Protein AF-A0A7S1BC62-F1 (afdb_monomer)

Organism: NCBI:txid216773

pLDDT: mean 80.36, std 21.67, range [29.23, 98.31]

Mean predicted aligned error: 9.16 Å

InterPro domains:
  IPR007346 Endonuclease I [PF04231] (2-90)
  IPR007346 Endonuclease I [PTHR33607] (1-99)
  IPR044925 His-Me finger superfamily [SSF54060] (1-90)

Foldseek 3Di:
DDDLQCLLVVLLVLLLLQVVQCPPPDDPGDNADADLDQPDDDPNGRDDYHNLSSLVSNVSHDQDPVSVVVQVCCCVPPDVDGRVCNVPVVVSCVQQNHRPDPPDPPDPDPVDPDPDPDPDDDNCPPPDPD

Radius of gyration: 15.86 Å; Cα contacts (8 Å, |Δi|>4): 137; chains: 1; bounding box: 32×39×45 Å

Secondary structure (DSSP, 8-state):
---GGGHHHHHHHHHHHHHH-BSTT-TT--B-EE-SS----STT--EEE-HHHHHHHHHHS---HHHHHHHHHHIIIIIS---HHHH-TTHHHHHH-PPPP-S-TT------------SS------S---

Solvent-accessible surface area (backbone atoms only — not comparable to full-atom values): 8120 Å² total; per-residue (Å²): 133,80,61,74,93,48,34,15,62,52,21,41,52,53,56,42,44,30,71,72,28,64,34,80,90,42,102,86,41,59,51,31,39,63,37,75,58,74,86,70,72,69,92,87,48,38,65,77,44,47,38,54,60,31,39,43,26,34,72,75,25,68,88,51,71,69,57,50,53,48,43,52,52,44,18,79,72,73,69,73,56,68,59,58,46,68,78,41,53,72,51,47,43,75,73,73,44,74,48,73,75,75,91,43,96,88,50,95,67,56,86,66,80,68,89,65,98,60,90,85,74,71,79,73,71,62,84,71,85,119

Sequence (130 aa):
MPPANMRGDLARALLYMDVRYDGDEGENVPDLVLTDCPSDSGEGATNMGFLSDLLRWHASDPVDNQERIRNEKICSRYQGNRNMFVDFPEMVEKIFGEPAVAIDKTAHVYPGCFSEHHEGVGGLRINSKY

Structure (mmCIF, N/CA/C/O backbone):
data_AF-A0A7S1BC62-F1
#
_entry.id   AF-A0A7S1BC62-F1
#
loop_
_atom_site.group_PDB
_atom_site.id
_atom_site.type_symbol
_atom_site.label_atom_id
_atom_site.label_alt_id
_atom_site.label_comp_id
_atom_site.label_asym_id
_atom_site.label_entity_id
_atom_site.label_seq_id
_atom_site.pdbx_PDB_ins_code
_atom_site.Cartn_x
_atom_site.Cartn_y
_atom_site.Cartn_z
_atom_site.occupancy
_atom_site.B_iso_or_equiv
_atom_site.auth_seq_id
_atom_site.auth_comp_id
_atom_site.auth_asym_id
_atom_site.auth_atom_id
_atom_site.pdbx_PDB_model_num
ATOM 1 N N . MET A 1 1 ? 3.706 -16.641 2.281 1.00 76.00 1 MET A N 1
ATOM 2 C CA . MET A 1 1 ? 2.479 -15.816 2.237 1.00 76.00 1 MET A CA 1
ATOM 3 C C . MET A 1 1 ? 2.295 -15.176 3.610 1.00 76.00 1 MET A C 1
ATOM 5 O O . MET A 1 1 ? 2.461 -15.905 4.585 1.00 76.00 1 MET A O 1
ATOM 9 N N . PRO A 1 2 ? 2.048 -13.859 3.714 1.00 86.50 2 PRO A N 1
ATOM 10 C CA . PRO A 1 2 ? 1.852 -13.185 5.002 1.00 86.50 2 PRO A CA 1
AT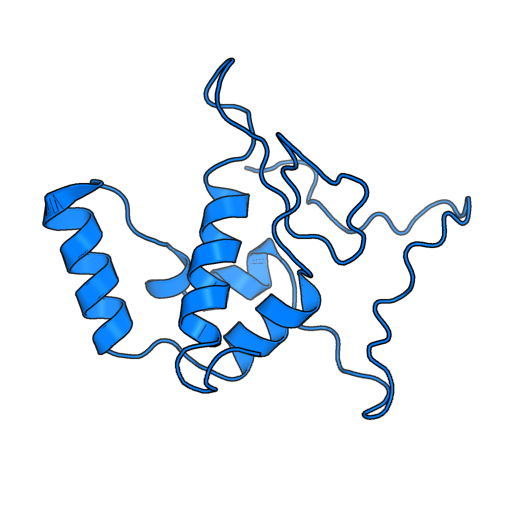OM 11 C C . PRO A 1 2 ? 0.554 -13.635 5.712 1.00 86.50 2 PRO A C 1
ATOM 13 O O . PRO A 1 2 ? -0.321 -14.218 5.061 1.00 86.50 2 PRO A O 1
ATOM 16 N N . PRO A 1 3 ? 0.415 -13.379 7.030 1.00 92.38 3 PRO A N 1
ATOM 17 C CA . PRO A 1 3 ? -0.810 -13.650 7.785 1.00 92.38 3 PRO A CA 1
ATOM 18 C C . PRO A 1 3 ? -2.042 -12.973 7.179 1.00 92.38 3 PRO A C 1
ATOM 20 O O . PRO A 1 3 ? -1.953 -11.874 6.635 1.00 92.38 3 PRO A O 1
ATOM 23 N N . ALA A 1 4 ? -3.206 -13.620 7.288 1.00 91.12 4 ALA A N 1
ATOM 24 C CA . ALA A 1 4 ? -4.413 -13.191 6.586 1.00 91.12 4 ALA A CA 1
ATOM 25 C C . ALA A 1 4 ? -4.897 -11.784 6.951 1.00 91.12 4 ALA A C 1
ATOM 27 O O . ALA A 1 4 ? -5.326 -11.069 6.059 1.00 91.12 4 ALA A O 1
ATOM 28 N N . ASN A 1 5 ? -4.774 -11.415 8.224 1.00 91.44 5 ASN A N 1
ATOM 29 C CA . ASN A 1 5 ? -5.183 -10.136 8.809 1.00 91.44 5 ASN A CA 1
ATOM 30 C C . ASN A 1 5 ? -4.170 -8.997 8.598 1.00 91.44 5 ASN A C 1
ATOM 32 O O . ASN A 1 5 ? -4.254 -7.971 9.260 1.00 91.44 5 ASN A O 1
ATOM 36 N N . MET A 1 6 ? -3.118 -9.236 7.814 1.00 94.31 6 MET A N 1
ATOM 37 C CA . MET A 1 6 ? -2.143 -8.211 7.433 1.00 94.31 6 MET A CA 1
ATOM 38 C C . MET A 1 6 ? -2.095 -8.022 5.919 1.00 94.31 6 MET A C 1
ATOM 40 O O . MET A 1 6 ? -1.308 -7.224 5.413 1.00 94.31 6 MET A O 1
ATOM 44 N N . ARG A 1 7 ? -2.874 -8.808 5.172 1.00 95.25 7 ARG A N 1
ATOM 45 C CA . ARG A 1 7 ? -2.795 -8.831 3.714 1.00 95.25 7 ARG A CA 1
ATOM 46 C C . ARG A 1 7 ? -3.350 -7.543 3.120 1.00 95.25 7 ARG A C 1
ATOM 48 O O . ARG A 1 7 ? -2.734 -7.016 2.198 1.00 95.25 7 ARG A O 1
ATOM 55 N N . GLY A 1 8 ? -4.439 -7.017 3.672 1.00 97.06 8 GLY A N 1
ATOM 56 C CA . GLY A 1 8 ? -5.046 -5.761 3.239 1.00 97.06 8 GLY A CA 1
ATOM 57 C C . GLY A 1 8 ? -4.144 -4.566 3.511 1.00 97.06 8 GLY A C 1
ATOM 58 O O . GLY A 1 8 ? -3.943 -3.732 2.630 1.00 97.06 8 GLY A O 1
ATOM 59 N N . ASP A 1 9 ? -3.525 -4.538 4.689 1.00 97.75 9 ASP A N 1
ATOM 60 C CA . ASP A 1 9 ? -2.578 -3.495 5.082 1.00 97.75 9 ASP A CA 1
ATOM 61 C C . ASP A 1 9 ? -1.356 -3.448 4.161 1.00 97.75 9 ASP A C 1
ATOM 63 O O . ASP A 1 9 ? -0.949 -2.381 3.697 1.00 97.75 9 ASP A O 1
ATOM 67 N N . LEU A 1 10 ? -0.773 -4.617 3.866 1.00 96.94 10 LEU A N 1
ATOM 68 C CA . LEU A 1 10 ? 0.342 -4.731 2.926 1.00 96.94 10 LEU A CA 1
ATOM 69 C C . LEU A 1 10 ? -0.080 -4.327 1.511 1.00 96.94 10 LEU A C 1
ATOM 71 O O . LEU A 1 10 ? 0.671 -3.626 0.832 1.00 96.94 10 LEU A O 1
ATOM 75 N N . ALA A 1 11 ? -1.282 -4.722 1.085 1.00 97.44 11 ALA A N 1
ATOM 76 C CA . ALA A 1 11 ? -1.821 -4.346 -0.214 1.00 97.44 11 ALA A CA 1
ATOM 77 C C . ALA A 1 11 ? -1.949 -2.829 -0.355 1.00 97.44 11 ALA A C 1
ATOM 79 O O . ALA A 1 11 ? -1.385 -2.254 -1.281 1.00 97.44 11 ALA A O 1
ATOM 80 N N . ARG A 1 12 ? -2.619 -2.156 0.586 1.00 98.00 12 ARG A N 1
ATOM 81 C CA . ARG A 1 12 ? -2.798 -0.697 0.545 1.00 98.00 12 ARG A CA 1
ATOM 82 C C . ARG A 1 12 ? -1.480 0.057 0.665 1.00 98.00 12 ARG A C 1
ATOM 84 O O . ARG A 1 12 ? -1.345 1.120 0.064 1.00 98.00 12 ARG A O 1
ATOM 91 N N . ALA A 1 13 ? -0.503 -0.473 1.402 1.00 97.12 13 ALA A N 1
ATOM 92 C CA . ALA A 1 13 ? 0.836 0.104 1.450 1.00 97.12 13 ALA A CA 1
ATOM 93 C C . ALA A 1 13 ? 1.526 0.054 0.077 1.00 97.12 13 ALA A C 1
ATOM 95 O O . ALA A 1 13 ? 2.001 1.084 -0.387 1.00 97.12 13 ALA A O 1
ATOM 96 N N . LEU A 1 14 ? 1.536 -1.101 -0.594 1.00 97.25 14 LEU A N 1
ATOM 97 C CA . LEU A 1 14 ? 2.182 -1.255 -1.903 1.00 97.25 14 LEU A CA 1
ATOM 98 C C . LEU A 1 14 ? 1.444 -0.511 -3.023 1.00 97.25 14 LEU A C 1
ATOM 100 O O . LEU A 1 14 ? 2.092 0.134 -3.841 1.00 97.25 14 LEU A O 1
ATOM 104 N N . LEU A 1 15 ? 0.108 -0.526 -3.021 1.00 97.44 15 LEU A N 1
ATOM 105 C CA . LEU A 1 15 ? -0.712 0.266 -3.950 1.00 97.44 15 LEU A CA 1
ATOM 106 C C . LEU A 1 15 ? -0.404 1.762 -3.815 1.00 97.44 15 LEU A C 1
ATOM 108 O O . LEU A 1 15 ? -0.301 2.476 -4.808 1.00 97.44 15 LEU A O 1
ATOM 112 N N 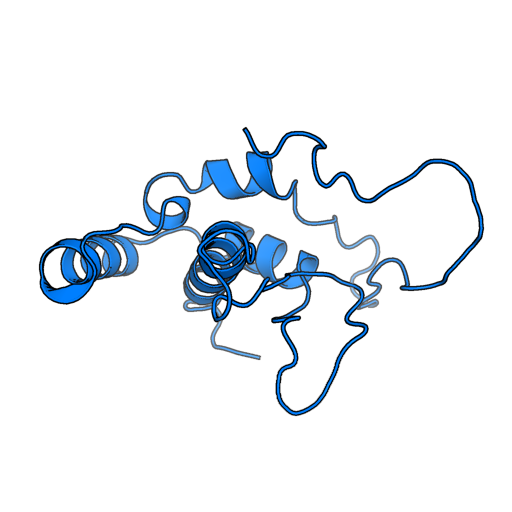. TYR A 1 16 ? -0.216 2.243 -2.582 1.00 96.94 16 TYR A N 1
ATOM 113 C CA . TYR A 1 16 ? 0.185 3.626 -2.338 1.00 96.94 16 TYR A CA 1
ATOM 114 C C . TYR A 1 16 ? 1.588 3.931 -2.853 1.00 96.94 16 TYR A C 1
ATOM 116 O O . TYR A 1 16 ? 1.798 5.021 -3.374 1.00 96.94 16 TYR A O 1
ATOM 124 N N . MET A 1 17 ? 2.532 2.993 -2.738 1.00 96.00 17 MET A N 1
ATOM 125 C CA . MET A 1 17 ? 3.884 3.185 -3.267 1.00 96.00 17 MET A CA 1
ATOM 126 C C . MET A 1 17 ? 3.888 3.339 -4.792 1.00 96.00 17 MET A C 1
ATOM 128 O O . MET A 1 17 ? 4.590 4.217 -5.272 1.00 96.00 17 MET A O 1
ATOM 132 N N . ASP A 1 18 ? 3.073 2.571 -5.525 1.00 95.94 18 ASP A N 1
ATOM 133 C CA . ASP A 1 18 ? 2.927 2.709 -6.989 1.00 95.94 18 ASP A CA 1
ATOM 134 C C . ASP A 1 18 ? 2.412 4.107 -7.375 1.00 95.94 18 ASP A C 1
ATOM 136 O O . ASP A 1 18 ? 2.973 4.785 -8.229 1.00 95.94 18 ASP A O 1
ATOM 140 N N . VAL A 1 19 ? 1.387 4.608 -6.672 1.00 93.81 19 VAL A N 1
ATOM 141 C CA . VAL A 1 19 ? 0.858 5.956 -6.942 1.00 93.81 19 VAL A CA 1
ATOM 142 C C . VAL A 1 19 ? 1.823 7.058 -6.513 1.00 93.81 19 VAL A C 1
ATOM 144 O O . VAL A 1 19 ? 1.902 8.091 -7.168 1.00 93.81 19 VAL A O 1
ATOM 147 N N . ARG A 1 20 ? 2.508 6.887 -5.380 1.00 92.88 20 ARG A N 1
ATOM 148 C CA . ARG A 1 20 ? 3.353 7.930 -4.789 1.00 92.88 20 ARG A CA 1
ATOM 149 C C . ARG A 1 20 ? 4.683 8.086 -5.523 1.00 92.88 20 ARG A C 1
ATOM 151 O O . ARG A 1 20 ? 5.220 9.190 -5.500 1.00 92.88 20 ARG A O 1
ATOM 158 N N . TYR A 1 21 ? 5.224 7.005 -6.074 1.00 92.38 21 TYR A N 1
ATOM 159 C CA . TYR A 1 21 ? 6.543 6.954 -6.700 1.00 92.38 21 TYR A CA 1
ATOM 160 C C . TYR A 1 21 ? 6.390 6.581 -8.174 1.00 92.38 21 TYR A C 1
ATOM 162 O O . TYR A 1 21 ? 6.626 5.442 -8.557 1.00 92.38 21 TYR A O 1
ATOM 170 N N . ASP A 1 22 ? 5.983 7.555 -8.983 1.00 89.62 22 ASP A N 1
ATOM 171 C CA . ASP A 1 22 ? 5.786 7.428 -10.433 1.00 89.62 22 ASP A CA 1
ATOM 172 C C . ASP A 1 22 ? 7.018 7.838 -11.260 1.00 89.62 22 ASP A C 1
ATOM 174 O O . ASP A 1 22 ? 6.987 7.797 -12.486 1.00 89.62 22 ASP A O 1
ATOM 178 N N . GLY A 1 23 ? 8.108 8.224 -10.590 1.00 88.69 23 GLY A N 1
ATOM 179 C CA . GLY A 1 23 ? 9.349 8.674 -11.218 1.00 88.69 23 GLY A CA 1
ATOM 180 C C . GLY A 1 23 ? 9.372 10.145 -11.650 1.00 88.69 23 GLY A C 1
ATOM 181 O O . GLY A 1 23 ? 10.422 10.619 -12.085 1.00 88.69 23 GLY A O 1
ATOM 182 N N . ASP A 1 24 ? 8.281 10.900 -11.477 1.00 86.62 24 ASP A N 1
ATOM 183 C CA . ASP A 1 24 ? 8.177 12.276 -11.992 1.00 86.62 24 ASP A CA 1
ATOM 184 C C . ASP A 1 24 ? 8.701 13.345 -11.008 1.00 86.62 24 ASP A C 1
ATOM 186 O O . ASP A 1 24 ? 8.919 14.502 -11.375 1.00 86.62 24 ASP A O 1
ATOM 190 N N . GLU A 1 25 ? 8.982 12.974 -9.754 1.00 81.62 25 GLU A N 1
ATOM 191 C CA . GLU A 1 25 ? 9.465 13.893 -8.708 1.00 81.62 25 GLU A CA 1
ATOM 192 C C . GLU A 1 25 ? 10.997 14.122 -8.696 1.00 81.62 25 GLU A C 1
ATOM 194 O O . GLU A 1 25 ? 11.547 14.655 -7.727 1.00 81.62 25 GLU A O 1
ATOM 199 N N . GLY A 1 26 ? 11.702 13.773 -9.779 1.00 79.56 26 GLY A N 1
ATOM 200 C CA . GLY A 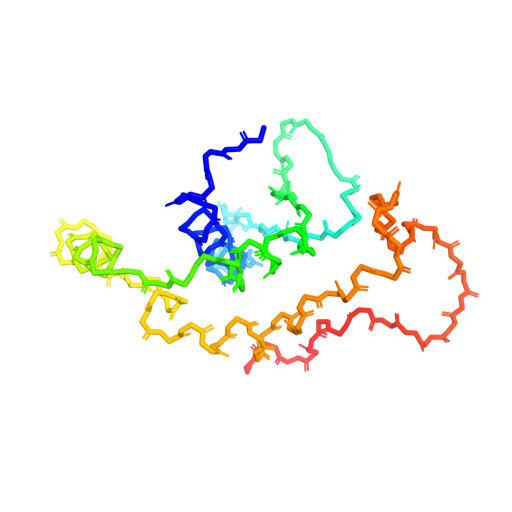1 26 ? 13.107 14.131 -10.020 1.00 79.56 26 GLY A CA 1
ATOM 201 C C . GLY A 1 26 ? 14.045 12.945 -10.270 1.00 79.56 26 GLY A C 1
ATOM 202 O O . GLY A 1 26 ? 13.660 11.788 -10.169 1.00 79.56 26 GLY A O 1
ATOM 203 N N . GLU A 1 27 ? 15.320 13.238 -10.556 1.00 75.88 27 GLU A N 1
ATOM 204 C CA . GLU A 1 27 ? 16.308 12.274 -11.095 1.00 75.88 27 GLU A CA 1
ATOM 205 C C . GLU A 1 27 ? 16.627 11.053 -10.204 1.00 75.88 27 GLU A C 1
ATOM 207 O O . GLU A 1 27 ? 17.301 10.134 -10.655 1.00 75.88 27 GLU A O 1
ATOM 212 N N . ASN A 1 28 ? 16.161 11.019 -8.951 1.00 83.31 28 ASN A N 1
ATOM 213 C CA . ASN A 1 28 ? 16.417 9.923 -8.005 1.00 83.31 28 ASN A CA 1
ATOM 214 C C . ASN A 1 28 ? 15.134 9.324 -7.411 1.00 83.31 28 ASN A C 1
ATOM 216 O O . ASN A 1 28 ? 15.179 8.680 -6.360 1.00 83.31 28 ASN A O 1
ATOM 220 N N . VAL A 1 29 ? 13.989 9.563 -8.048 1.00 86.69 29 VAL A N 1
ATOM 221 C CA . VAL A 1 29 ? 12.717 8.964 -7.650 1.00 86.69 29 VAL A CA 1
ATOM 222 C C . VAL A 1 29 ? 12.454 7.777 -8.578 1.00 86.69 29 VAL A C 1
ATOM 224 O O . VAL A 1 29 ? 12.382 7.972 -9.787 1.00 86.69 29 VAL A O 1
ATOM 227 N N . PRO A 1 30 ? 12.368 6.538 -8.064 1.00 90.25 30 PRO A N 1
ATOM 228 C CA . PRO A 1 30 ? 12.045 5.390 -8.906 1.00 90.25 30 PRO A CA 1
ATOM 229 C C . PRO A 1 30 ? 10.576 5.438 -9.365 1.00 90.25 30 PRO A C 1
ATOM 231 O O . PRO A 1 30 ? 9.723 5.872 -8.593 1.00 90.25 30 PRO A O 1
ATOM 234 N N . ASP A 1 31 ? 10.286 4.946 -10.576 1.00 92.56 31 ASP A N 1
ATOM 235 C CA . ASP A 1 31 ? 8.923 4.583 -11.015 1.00 92.56 31 ASP A CA 1
ATOM 236 C C . ASP A 1 31 ? 8.625 3.170 -10.517 1.00 92.56 31 ASP A C 1
ATOM 238 O O . ASP A 1 31 ? 9.020 2.185 -11.146 1.00 92.56 31 ASP A O 1
ATOM 242 N N . LEU A 1 32 ? 8.020 3.074 -9.336 1.00 94.44 32 LEU A N 1
ATOM 243 C CA . LEU A 1 32 ? 7.653 1.809 -8.717 1.00 94.44 32 LEU A CA 1
ATOM 244 C C . LEU A 1 32 ? 6.348 1.290 -9.316 1.00 94.44 32 LEU A C 1
ATOM 246 O O . LEU A 1 32 ? 5.339 1.987 -9.321 1.00 94.44 32 LEU A O 1
ATOM 250 N N . VAL A 1 33 ? 6.340 0.031 -9.759 1.00 93.38 33 VAL A N 1
ATOM 251 C CA . VAL A 1 33 ? 5.214 -0.509 -10.534 1.00 93.38 33 VAL A CA 1
ATOM 252 C C . VAL A 1 33 ? 4.685 -1.811 -9.947 1.00 93.38 33 VAL A C 1
ATOM 254 O O . VAL A 1 33 ? 5.426 -2.754 -9.660 1.00 93.38 33 VAL A O 1
ATOM 257 N N . LEU A 1 34 ? 3.367 -1.900 -9.809 1.00 93.19 34 LEU A N 1
ATOM 258 C CA . LEU A 1 34 ? 2.644 -3.143 -9.592 1.00 93.19 34 LEU A CA 1
ATOM 259 C C . LEU A 1 34 ? 2.135 -3.677 -10.925 1.00 93.19 34 LEU A C 1
ATOM 261 O O . LEU A 1 34 ? 1.409 -3.013 -11.662 1.00 93.19 34 LEU A O 1
ATOM 265 N N . THR A 1 35 ? 2.515 -4.908 -11.241 1.00 89.50 35 THR A N 1
ATOM 266 C CA . THR A 1 35 ? 2.139 -5.555 -12.495 1.00 89.50 35 THR A CA 1
ATOM 267 C C . THR A 1 35 ? 2.096 -7.055 -12.303 1.00 89.50 35 THR A C 1
ATOM 269 O O . THR A 1 35 ? 2.906 -7.627 -11.575 1.00 89.50 35 THR A O 1
ATOM 272 N N . ASP A 1 36 ? 1.170 -7.713 -12.992 1.00 87.12 36 ASP A N 1
ATOM 273 C CA . ASP A 1 36 ? 1.155 -9.172 -13.042 1.00 87.12 36 ASP A CA 1
ATOM 274 C C . ASP A 1 36 ? 2.257 -9.746 -13.952 1.00 87.12 36 ASP A C 1
ATOM 276 O O . ASP A 1 36 ? 2.455 -10.959 -14.011 1.00 87.12 36 ASP A O 1
ATOM 280 N N . CYS A 1 37 ? 3.002 -8.860 -14.622 1.00 86.00 37 CYS A N 1
ATOM 281 C CA . CYS A 1 37 ? 4.072 -9.175 -15.555 1.00 86.00 37 CYS A CA 1
ATOM 282 C C . CYS A 1 37 ? 5.374 -8.458 -15.225 1.00 86.00 37 CYS A C 1
ATOM 284 O O . CYS A 1 37 ? 5.760 -7.526 -15.933 1.00 86.00 37 CYS A O 1
ATOM 286 N N . PRO A 1 38 ? 6.056 -8.872 -14.144 1.00 85.00 38 PRO A N 1
ATOM 287 C CA . PRO A 1 38 ? 7.356 -8.324 -13.810 1.00 85.00 38 PRO A CA 1
ATOM 288 C C . PRO A 1 38 ? 8.376 -8.641 -14.906 1.00 85.00 38 PRO A C 1
ATOM 290 O O . PRO A 1 38 ? 8.532 -9.796 -15.306 1.00 85.00 38 PRO A O 1
ATOM 293 N N . SER A 1 39 ? 9.049 -7.605 -15.403 1.00 83.06 39 SER A N 1
ATOM 294 C CA . SER A 1 39 ? 10.038 -7.702 -16.486 1.00 83.06 39 SER A CA 1
ATOM 295 C C . SER A 1 39 ? 11.459 -7.360 -16.041 1.00 83.06 39 SER A C 1
ATOM 297 O O . SER A 1 39 ? 12.407 -7.589 -16.789 1.00 83.06 39 SER A O 1
ATOM 299 N N . ASP A 1 40 ? 11.619 -6.815 -14.842 1.00 83.44 40 ASP A N 1
ATOM 300 C CA . ASP A 1 40 ? 12.884 -6.435 -14.235 1.00 83.44 40 ASP A CA 1
ATOM 301 C C . ASP A 1 40 ? 13.186 -7.296 -12.994 1.00 83.44 40 ASP A C 1
ATOM 303 O O . ASP A 1 40 ? 12.316 -7.900 -12.363 1.00 83.44 40 ASP A O 1
ATOM 307 N N . SER A 1 41 ? 14.473 -7.442 -12.686 1.00 80.00 41 SER A N 1
ATOM 308 C CA . SER A 1 41 ? 14.942 -8.170 -11.506 1.00 80.00 41 SER A CA 1
ATOM 309 C C . SER A 1 41 ? 16.361 -7.734 -11.148 1.00 80.00 41 SER A C 1
ATOM 311 O O . SER A 1 41 ? 17.119 -7.300 -12.013 1.00 80.00 41 SER A O 1
ATOM 313 N N . GLY A 1 42 ? 16.732 -7.879 -9.875 1.00 81.12 42 GLY A N 1
ATOM 314 C CA . GLY A 1 42 ? 18.057 -7.503 -9.380 1.00 81.12 42 GLY A CA 1
ATOM 315 C C . GLY A 1 42 ? 18.104 -6.107 -8.758 1.00 81.12 42 GLY A C 1
ATOM 316 O O . GLY A 1 42 ? 17.087 -5.557 -8.339 1.00 81.12 42 GLY A O 1
ATOM 317 N N . GLU A 1 43 ? 19.313 -5.569 -8.620 1.00 83.62 43 GLU A N 1
ATOM 318 C CA . GLU A 1 43 ? 19.542 -4.261 -8.002 1.00 83.62 43 GLU A CA 1
ATOM 319 C C . GLU A 1 43 ? 18.910 -3.146 -8.847 1.00 83.62 43 GLU A C 1
ATOM 321 O O . GLU A 1 43 ? 19.152 -3.060 -10.048 1.00 83.62 43 GLU A O 1
ATOM 326 N N . GLY A 1 44 ? 18.081 -2.310 -8.217 1.00 82.75 44 GLY A N 1
ATOM 327 C CA . GLY A 1 44 ? 17.352 -1.237 -8.898 1.00 82.75 44 GLY A CA 1
ATOM 328 C C . GLY A 1 44 ? 16.036 -1.657 -9.561 1.00 82.75 44 GLY A C 1
ATOM 329 O O . GLY A 1 44 ? 15.431 -0.821 -10.222 1.00 82.75 44 GLY A O 1
ATOM 330 N N . ALA A 1 45 ? 15.578 -2.903 -9.381 1.00 88.69 45 ALA A N 1
ATOM 331 C CA . ALA A 1 45 ? 14.252 -3.313 -9.841 1.00 88.69 45 ALA A CA 1
ATOM 332 C C . ALA A 1 45 ? 13.154 -2.463 -9.179 1.00 88.69 45 ALA A C 1
ATOM 334 O O . ALA A 1 45 ? 13.187 -2.219 -7.967 1.00 88.69 45 ALA A O 1
ATOM 335 N N . THR A 1 46 ? 12.185 -2.029 -9.974 1.00 92.12 46 THR A N 1
ATOM 336 C CA . THR A 1 46 ? 11.075 -1.182 -9.553 1.00 92.12 46 THR A CA 1
ATOM 337 C C . THR A 1 46 ? 9.743 -1.920 -9.516 1.00 92.12 46 THR A C 1
ATOM 339 O O . THR A 1 46 ? 8.797 -1.429 -8.892 1.00 92.12 46 THR A O 1
ATOM 342 N N . ASN A 1 47 ? 9.654 -3.127 -10.083 1.00 93.25 47 ASN A N 1
ATOM 343 C CA . ASN A 1 47 ? 8.439 -3.923 -9.975 1.00 93.25 47 ASN A CA 1
ATOM 344 C C . ASN A 1 47 ? 8.311 -4.535 -8.571 1.00 93.25 47 ASN A C 1
ATOM 346 O O . ASN A 1 47 ? 9.145 -5.323 -8.124 1.00 93.25 47 ASN A O 1
ATOM 350 N N . MET A 1 48 ? 7.237 -4.184 -7.861 1.00 92.19 48 MET A N 1
ATOM 351 C CA . MET A 1 48 ? 7.094 -4.487 -6.428 1.00 92.19 48 MET A CA 1
ATOM 352 C C . MET A 1 48 ? 6.219 -5.706 -6.118 1.00 92.19 48 MET A C 1
ATOM 354 O O . MET A 1 48 ? 6.194 -6.174 -4.977 1.00 92.19 48 MET A O 1
ATOM 358 N N . GLY A 1 49 ? 5.481 -6.225 -7.100 1.00 88.62 49 GLY A N 1
ATOM 359 C CA . GLY A 1 49 ? 4.633 -7.400 -6.916 1.00 88.62 49 GLY A CA 1
ATOM 360 C C . GLY A 1 49 ? 3.479 -7.503 -7.907 1.00 88.62 49 GLY A C 1
ATOM 361 O O . GLY A 1 49 ? 3.238 -6.603 -8.712 1.00 88.62 49 GLY A O 1
ATOM 362 N N . PHE A 1 50 ? 2.762 -8.623 -7.804 1.00 90.75 50 PHE A N 1
ATOM 363 C CA . PHE A 1 50 ? 1.602 -8.941 -8.630 1.00 90.75 50 PHE A CA 1
ATOM 364 C C . PHE A 1 50 ? 0.399 -8.086 -8.224 1.00 90.75 50 PHE A C 1
ATOM 366 O O . PHE A 1 50 ? -0.115 -8.210 -7.108 1.00 90.75 50 PHE A O 1
ATOM 373 N N . LEU A 1 51 ? -0.053 -7.223 -9.134 1.00 91.62 51 LEU A N 1
ATOM 374 C CA . LEU A 1 51 ? -1.177 -6.319 -8.895 1.00 91.62 51 LEU A CA 1
ATOM 375 C C . LEU A 1 51 ? -2.448 -7.094 -8.519 1.00 91.62 51 LEU A C 1
ATOM 377 O O . LEU A 1 51 ? -3.121 -6.743 -7.550 1.00 91.62 51 LEU A O 1
ATOM 381 N N . SER A 1 52 ? -2.753 -8.182 -9.227 1.00 89.88 52 SER A N 1
ATOM 382 C CA . SER A 1 52 ? -3.977 -8.959 -8.998 1.00 89.88 52 SER A CA 1
ATOM 383 C C . SER A 1 52 ? -4.043 -9.606 -7.610 1.00 89.88 52 SER A C 1
ATOM 385 O O . SER A 1 52 ? -5.120 -9.665 -7.005 1.00 89.88 52 SER A O 1
ATOM 387 N N . ASP A 1 53 ? -2.907 -10.041 -7.060 1.00 91.19 53 ASP A N 1
ATOM 388 C CA . ASP A 1 53 ? -2.836 -10.568 -5.697 1.00 91.19 53 ASP A CA 1
ATOM 389 C C . ASP A 1 53 ? -3.103 -9.467 -4.666 1.00 91.19 53 ASP A C 1
ATOM 391 O O . ASP A 1 53 ? -3.864 -9.684 -3.719 1.00 91.19 53 ASP A O 1
ATOM 395 N N . LEU A 1 54 ? -2.543 -8.270 -4.867 1.00 94.88 54 LEU A N 1
ATOM 396 C CA . LEU A 1 54 ? -2.750 -7.136 -3.966 1.00 94.88 54 LEU A CA 1
ATOM 397 C C . LEU A 1 54 ? -4.195 -6.631 -4.008 1.00 94.88 54 LEU A C 1
ATOM 399 O O . LEU A 1 54 ? -4.769 -6.370 -2.950 1.00 94.88 54 LEU A O 1
ATOM 403 N N . LEU A 1 55 ? -4.829 -6.583 -5.183 1.00 94.06 55 LEU A N 1
ATOM 404 C CA . LEU A 1 55 ? -6.257 -6.262 -5.301 1.00 94.06 55 LEU A CA 1
ATOM 405 C C . LEU A 1 55 ? -7.124 -7.284 -4.555 1.00 94.06 55 LEU A C 1
ATOM 407 O O . LEU A 1 55 ? -8.043 -6.917 -3.820 1.00 94.06 55 LEU A O 1
ATOM 411 N N . ARG A 1 56 ? -6.803 -8.579 -4.668 1.00 93.06 56 ARG A N 1
ATOM 412 C CA . ARG A 1 56 ? -7.525 -9.634 -3.944 1.00 93.06 56 ARG A CA 1
ATOM 413 C C . ARG A 1 56 ? -7.336 -9.513 -2.435 1.00 93.06 56 ARG A C 1
ATOM 415 O O . ARG A 1 56 ? -8.284 -9.715 -1.678 1.00 93.06 56 ARG A O 1
ATOM 422 N N . TRP A 1 57 ? -6.121 -9.211 -1.989 1.00 94.94 57 TRP A N 1
ATOM 423 C CA . TRP A 1 57 ? -5.798 -9.027 -0.576 1.00 94.94 57 TRP A CA 1
ATOM 424 C C . TRP A 1 57 ? -6.505 -7.809 0.009 1.00 94.94 57 TRP A C 1
ATOM 426 O O . TRP A 1 57 ? -7.092 -7.927 1.079 1.00 94.94 57 TRP A O 1
ATOM 436 N N . HIS A 1 58 ? -6.528 -6.691 -0.719 1.00 95.62 58 HIS A N 1
ATOM 437 C CA . HIS A 1 58 ? -7.290 -5.500 -0.358 1.00 95.62 58 HIS A CA 1
ATOM 438 C C . HIS A 1 58 ? -8.782 -5.812 -0.165 1.00 95.62 58 HIS A C 1
ATOM 440 O O . HIS A 1 58 ? -9.346 -5.472 0.872 1.00 95.62 58 HIS A O 1
ATOM 446 N N . ALA A 1 59 ? -9.402 -6.509 -1.124 1.00 93.88 59 ALA A N 1
ATOM 447 C CA . ALA A 1 59 ? -10.821 -6.863 -1.058 1.00 93.88 59 ALA A CA 1
ATOM 448 C C . ALA A 1 59 ? -11.144 -7.874 0.060 1.00 93.8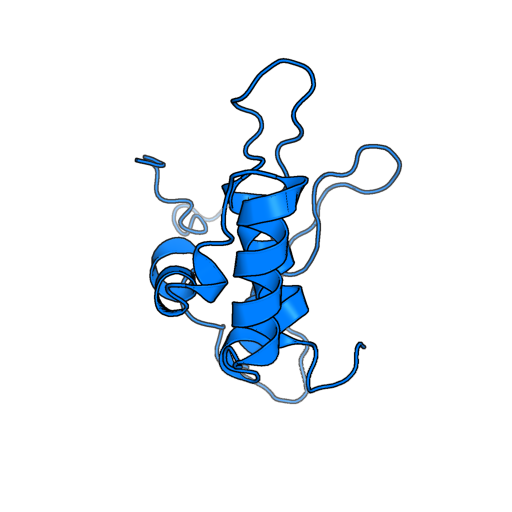8 59 ALA A C 1
ATOM 450 O O . ALA A 1 59 ? -12.232 -7.852 0.633 1.00 93.88 59 ALA A O 1
ATOM 451 N N . SER A 1 60 ? -10.205 -8.773 0.373 1.00 93.62 60 SER A N 1
ATOM 452 C CA . SER A 1 60 ? -10.405 -9.833 1.374 1.00 93.62 60 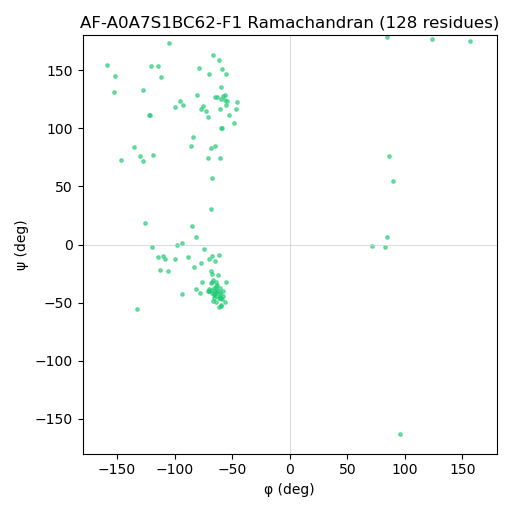SER A CA 1
ATOM 453 C C . SE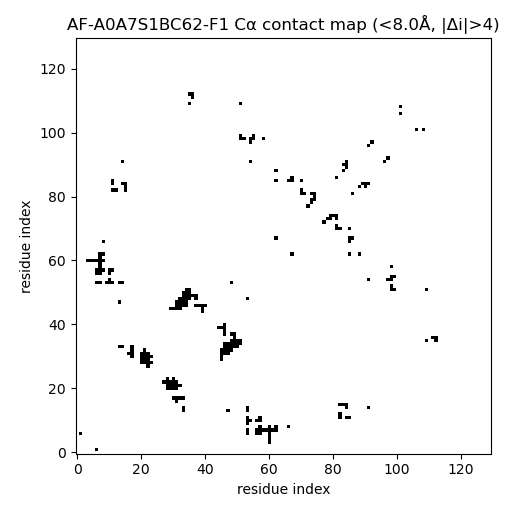R A 1 60 ? -10.160 -9.376 2.817 1.00 93.62 60 SER A C 1
ATOM 455 O O . SER A 1 60 ? -10.592 -10.062 3.742 1.00 93.62 60 SER A O 1
ATOM 457 N N . ASP A 1 61 ? -9.448 -8.264 3.015 1.00 95.94 61 ASP A N 1
ATOM 458 C CA . ASP A 1 61 ? -9.028 -7.746 4.323 1.00 95.94 61 ASP A CA 1
ATOM 459 C C . ASP A 1 61 ? -9.266 -6.218 4.388 1.00 95.94 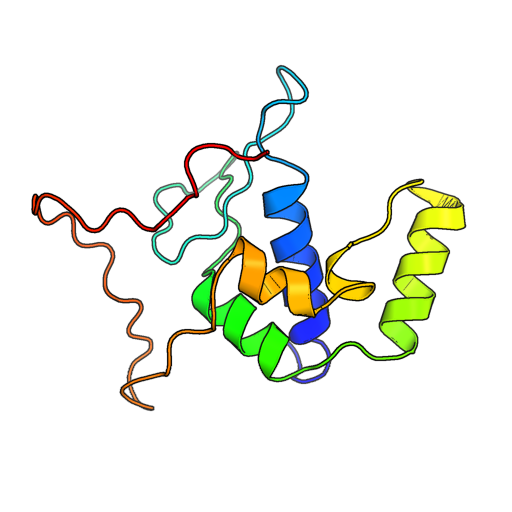61 ASP A C 1
ATOM 461 O O . ASP A 1 61 ? -8.374 -5.413 4.073 1.00 95.94 61 ASP A O 1
ATOM 465 N N . PRO A 1 62 ? -10.505 -5.792 4.715 1.00 96.62 62 PRO A N 1
ATOM 466 C CA . PRO A 1 62 ? -10.896 -4.383 4.749 1.00 96.62 62 PRO A CA 1
ATOM 467 C C . PRO A 1 62 ? -10.102 -3.558 5.767 1.00 96.62 62 PRO A C 1
ATOM 469 O O . PRO A 1 62 ? -9.582 -4.088 6.743 1.00 96.62 62 PRO A O 1
ATOM 472 N N . VAL A 1 63 ? -10.060 -2.236 5.569 1.00 97.62 63 VAL A N 1
ATOM 473 C CA . VAL A 1 63 ? -9.401 -1.312 6.508 1.00 97.62 63 VAL A CA 1
ATOM 474 C C . VAL A 1 63 ? -9.999 -1.431 7.904 1.00 97.62 63 VAL A C 1
ATOM 476 O O . VAL A 1 63 ? -11.206 -1.238 8.089 1.00 97.62 63 VAL A O 1
ATOM 479 N N . ASP A 1 64 ? -9.137 -1.634 8.897 1.00 96.56 64 ASP A N 1
ATOM 480 C CA . ASP A 1 64 ? -9.518 -1.653 10.302 1.00 96.56 64 ASP A CA 1
ATOM 481 C C . ASP A 1 64 ? -9.108 -0.372 11.056 1.00 96.56 64 ASP A C 1
ATOM 483 O O . ASP A 1 64 ? -8.434 0.533 10.551 1.00 96.56 64 ASP A O 1
ATOM 487 N N . ASN A 1 65 ? -9.546 -0.268 12.311 1.00 97.25 65 ASN A N 1
ATOM 488 C CA . ASN A 1 65 ? -9.245 0.897 13.143 1.00 97.25 65 ASN A CA 1
ATOM 489 C C . ASN A 1 65 ? -7.755 1.014 13.493 1.00 97.25 65 ASN A C 1
ATOM 491 O O . ASN A 1 65 ? -7.265 2.129 13.686 1.00 97.25 65 ASN A O 1
ATOM 495 N N . GLN A 1 66 ? -7.031 -0.102 13.604 1.00 96.56 66 GLN A N 1
ATOM 496 C CA . GLN A 1 66 ? -5.609 -0.079 13.942 1.00 96.56 66 GLN A CA 1
ATOM 497 C C . GLN A 1 66 ? -4.793 0.495 12.783 1.00 96.56 66 GLN A C 1
ATOM 499 O O . GLN A 1 66 ? -3.885 1.297 13.009 1.00 96.56 66 GLN A O 1
ATOM 504 N N . GLU A 1 67 ? -5.149 0.147 11.549 1.00 97.44 67 GLU A N 1
ATOM 505 C CA . GLU A 1 67 ? -4.563 0.704 10.338 1.00 97.44 67 GLU A CA 1
ATOM 506 C C . GLU A 1 67 ? -4.835 2.206 10.213 1.00 97.44 67 GLU A C 1
ATOM 508 O O . GLU A 1 67 ? -3.902 2.978 9.981 1.00 97.44 67 GLU A O 1
ATOM 513 N N . ARG A 1 68 ? -6.070 2.655 10.475 1.00 97.69 68 ARG A N 1
ATOM 514 C CA . ARG A 1 68 ? -6.412 4.091 10.486 1.00 97.69 68 ARG A CA 1
ATOM 515 C C . ARG A 1 68 ? -5.597 4.873 11.513 1.00 97.69 68 ARG A C 1
ATOM 517 O O . ARG A 1 68 ? -5.030 5.916 11.186 1.00 97.69 68 ARG A O 1
ATOM 524 N N . ILE A 1 69 ? -5.484 4.351 12.737 1.00 97.44 69 ILE A N 1
ATOM 525 C CA . ILE A 1 69 ? -4.665 4.957 13.800 1.00 97.44 69 ILE A CA 1
ATOM 526 C C . ILE A 1 69 ? -3.193 5.027 13.378 1.00 97.44 69 ILE A C 1
ATOM 528 O O . ILE A 1 69 ? -2.517 6.025 13.636 1.00 97.44 69 ILE A O 1
ATOM 532 N N . ARG A 1 70 ? -2.680 3.981 12.722 1.00 95.81 70 ARG A N 1
ATOM 533 C CA . ARG A 1 70 ? -1.302 3.954 12.225 1.00 95.81 70 ARG A CA 1
ATOM 534 C C . ARG A 1 70 ? -1.079 4.991 11.126 1.00 95.81 70 ARG A C 1
ATOM 536 O O . ARG A 1 70 ? -0.094 5.718 11.212 1.00 95.81 70 ARG A O 1
ATOM 543 N N . ASN A 1 71 ? -1.986 5.088 10.153 1.00 96.81 71 ASN A N 1
ATOM 544 C CA . ASN A 1 71 ? -1.925 6.064 9.061 1.00 96.81 71 ASN A CA 1
ATOM 545 C C . ASN A 1 71 ? -1.904 7.505 9.608 1.00 96.81 71 ASN A C 1
ATOM 547 O O . ASN A 1 71 ? -1.021 8.290 9.267 1.00 96.81 71 ASN A O 1
ATOM 551 N N . GLU A 1 72 ? -2.790 7.818 10.559 1.00 96.81 72 GLU A N 1
ATOM 552 C CA . GLU A 1 72 ? -2.811 9.115 11.249 1.00 96.81 72 GLU A CA 1
ATOM 553 C C . GLU A 1 72 ? -1.508 9.391 12.014 1.00 96.81 72 GLU A C 1
ATOM 555 O O . GLU A 1 72 ? -0.922 10.471 11.910 1.00 96.81 72 GLU A O 1
ATOM 560 N N . LYS A 1 73 ? -1.008 8.410 12.774 1.00 96.62 73 LYS A N 1
ATOM 561 C CA . LYS A 1 73 ? 0.230 8.564 13.548 1.00 96.62 73 LYS A CA 1
ATOM 562 C C . LYS A 1 73 ? 1.447 8.773 12.644 1.00 96.62 73 LYS A C 1
ATOM 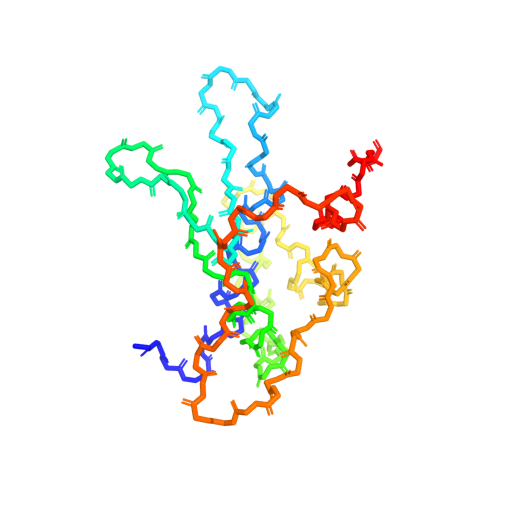564 O O . LYS A 1 73 ? 2.330 9.547 13.008 1.00 96.62 73 LYS A O 1
ATOM 569 N N . ILE A 1 74 ? 1.513 8.082 11.504 1.00 92.81 74 ILE A N 1
ATOM 570 C CA . ILE A 1 74 ? 2.610 8.218 10.540 1.00 92.81 74 ILE A CA 1
ATOM 571 C C . ILE A 1 74 ? 2.599 9.611 9.906 1.00 92.81 74 ILE A C 1
ATOM 573 O O . ILE A 1 74 ? 3.626 10.295 9.917 1.00 92.81 74 ILE A O 1
ATOM 577 N N . CYS A 1 75 ? 1.432 10.058 9.441 1.00 94.56 75 CYS A N 1
ATOM 578 C CA . CYS A 1 75 ? 1.268 11.377 8.844 1.00 94.56 75 CYS A CA 1
ATOM 579 C C . CYS A 1 75 ? 1.602 12.498 9.833 1.00 94.56 75 CYS A C 1
ATOM 581 O O . CYS A 1 75 ? 2.457 13.334 9.553 1.00 94.56 75 CYS A O 1
ATOM 583 N N . SER A 1 76 ? 0.969 12.495 11.009 1.00 93.88 76 SER A N 1
ATOM 584 C CA . SER A 1 76 ? 1.085 13.587 11.986 1.00 93.88 76 SER A CA 1
ATOM 585 C C . SER A 1 76 ? 2.473 13.720 12.615 1.00 93.88 76 SER A C 1
ATOM 587 O O . SER A 1 76 ? 2.826 14.805 13.074 1.00 93.88 76 SER A O 1
ATOM 589 N N . ARG A 1 77 ? 3.262 12.638 12.676 1.00 93.44 77 ARG A N 1
ATOM 590 C CA . ARG A 1 77 ? 4.539 12.632 13.411 1.00 93.44 77 ARG A CA 1
ATOM 591 C C . ARG A 1 77 ? 5.785 12.502 12.550 1.00 93.44 77 ARG A C 1
ATOM 593 O O . ARG A 1 77 ? 6.854 12.843 13.048 1.00 93.44 77 ARG A O 1
ATOM 600 N N . TYR A 1 78 ? 5.680 11.975 11.329 1.00 91.00 78 TYR A N 1
ATOM 601 C CA . TYR A 1 78 ? 6.868 11.591 10.562 1.00 91.00 78 TYR A CA 1
ATOM 602 C C . TYR A 1 78 ? 6.848 12.078 9.115 1.00 91.00 78 TYR A C 1
ATOM 604 O O . TYR A 1 78 ? 7.797 12.737 8.707 1.00 91.00 78 TYR A O 1
ATOM 612 N N . GLN A 1 79 ? 5.814 11.748 8.336 1.00 88.69 79 GLN A N 1
ATOM 613 C CA . GLN A 1 79 ? 5.882 11.901 6.873 1.00 88.69 79 GLN A CA 1
ATOM 614 C C . GLN A 1 79 ? 5.074 13.080 6.317 1.00 88.69 79 GLN A C 1
ATOM 616 O O . GLN A 1 79 ? 5.369 13.556 5.226 1.00 88.69 79 GLN A O 1
ATOM 621 N N . GLY A 1 80 ? 4.061 13.568 7.041 1.00 91.56 80 GLY A N 1
ATOM 622 C CA . GLY A 1 80 ? 3.207 14.672 6.585 1.00 91.56 80 GLY A CA 1
ATOM 623 C C . GLY A 1 80 ? 2.244 14.330 5.440 1.00 91.56 80 GLY A C 1
ATOM 624 O O . GLY A 1 80 ? 1.454 15.184 5.049 1.00 91.56 80 GLY A O 1
ATOM 625 N N . ASN A 1 81 ? 2.264 13.100 4.921 1.00 91.88 81 ASN A N 1
ATOM 626 C CA . ASN A 1 81 ? 1.317 12.579 3.939 1.00 91.88 81 ASN A CA 1
ATOM 627 C C . ASN A 1 81 ? 0.576 11.344 4.479 1.00 91.88 81 ASN A C 1
ATOM 629 O O . ASN A 1 81 ? 1.066 10.627 5.354 1.00 91.88 81 ASN A O 1
ATOM 633 N N . ARG A 1 82 ? -0.634 11.115 3.957 1.00 94.94 82 ARG A N 1
ATOM 634 C CA . ARG A 1 82 ? -1.502 9.990 4.326 1.00 94.94 82 ARG A CA 1
ATOM 635 C C . ARG A 1 82 ? -1.637 9.018 3.169 1.00 94.94 82 ARG A C 1
ATOM 637 O O . ARG A 1 82 ? -1.755 9.433 2.018 1.00 94.94 82 ARG A O 1
ATOM 644 N N . ASN A 1 83 ? -1.703 7.730 3.488 1.00 97.19 83 ASN A N 1
ATOM 645 C CA . ASN A 1 83 ? -2.080 6.728 2.506 1.00 97.19 83 ASN A CA 1
ATOM 646 C C . ASN A 1 83 ? -3.577 6.866 2.184 1.00 97.19 83 ASN A C 1
ATOM 648 O O . ASN A 1 83 ? -4.428 6.530 3.015 1.00 97.19 83 ASN A O 1
ATOM 652 N N . MET A 1 84 ? -3.890 7.336 0.971 1.00 96.88 84 MET A N 1
ATOM 653 C CA . MET A 1 84 ? -5.273 7.555 0.540 1.00 96.88 84 MET A CA 1
ATOM 654 C C . MET A 1 84 ? -6.107 6.276 0.507 1.00 96.88 84 MET A C 1
ATOM 656 O O . MET A 1 84 ? -7.308 6.356 0.708 1.00 96.88 84 MET A O 1
ATOM 660 N N . PHE A 1 85 ? -5.501 5.102 0.322 1.00 98.31 85 PHE A N 1
ATOM 661 C CA . PHE A 1 85 ? -6.225 3.830 0.265 1.00 98.31 85 PHE A CA 1
ATOM 662 C C . PHE A 1 85 ? -6.643 3.319 1.644 1.00 98.31 85 PHE A C 1
ATOM 664 O O . PHE A 1 85 ? -7.508 2.452 1.743 1.00 98.31 85 PHE A O 1
ATOM 671 N N . VAL A 1 86 ? -6.061 3.862 2.717 1.00 98.00 86 VAL A N 1
ATOM 672 C CA . VAL A 1 86 ? -6.546 3.637 4.087 1.00 98.00 86 VAL A CA 1
ATOM 673 C C . VAL A 1 86 ? -7.722 4.566 4.397 1.00 98.00 86 VAL A C 1
ATOM 675 O O . VAL A 1 86 ? -8.684 4.170 5.057 1.00 98.00 86 VAL A O 1
ATOM 678 N N . ASP A 1 87 ? -7.664 5.812 3.924 1.00 97.62 87 ASP A N 1
ATOM 679 C CA . ASP A 1 87 ? -8.714 6.803 4.177 1.00 97.62 87 ASP A CA 1
ATOM 680 C C . ASP A 1 87 ? -9.947 6.590 3.287 1.00 97.62 87 ASP A C 1
ATOM 682 O O . ASP A 1 87 ? -11.066 6.611 3.800 1.00 97.62 87 ASP A O 1
ATOM 686 N N . PHE A 1 88 ? -9.722 6.278 2.009 1.00 97.50 88 PHE A N 1
ATOM 687 C CA . PHE A 1 88 ? -10.703 6.065 0.942 1.00 97.50 88 PHE A CA 1
ATOM 688 C C . PHE A 1 88 ? -10.415 4.739 0.205 1.00 97.50 88 PHE A C 1
ATOM 690 O O . PHE A 1 88 ? -9.842 4.744 -0.891 1.00 97.50 88 PHE A O 1
ATOM 697 N N . PRO A 1 89 ? -10.755 3.578 0.801 1.00 97.19 89 PRO A N 1
ATOM 698 C CA . PRO A 1 89 ? -10.463 2.260 0.227 1.00 97.19 89 PRO A CA 1
ATOM 699 C C . PRO A 1 89 ? -11.017 2.070 -1.186 1.00 97.19 89 PRO A C 1
ATOM 701 O O . PRO A 1 89 ? -10.380 1.437 -2.020 1.00 97.19 89 PRO A O 1
ATOM 704 N N . GLU A 1 90 ? -12.155 2.692 -1.486 1.00 95.38 90 GLU A N 1
ATOM 705 C CA . GLU A 1 90 ? -12.811 2.641 -2.789 1.00 95.38 90 GLU A CA 1
ATOM 706 C C . GLU A 1 90 ? -11.991 3.285 -3.920 1.00 95.38 90 GLU A C 1
ATOM 708 O O . GLU A 1 90 ? -12.285 3.074 -5.095 1.00 95.38 90 GLU A O 1
ATOM 713 N N . MET A 1 91 ? -10.949 4.064 -3.602 1.00 96.38 91 MET A N 1
ATOM 714 C CA . MET A 1 91 ? -10.023 4.578 -4.616 1.00 96.38 91 MET A CA 1
ATOM 715 C C . MET A 1 91 ? -9.173 3.475 -5.247 1.00 96.38 91 MET A C 1
ATOM 717 O O . MET A 1 91 ? -8.712 3.662 -6.370 1.00 96.38 91 MET A O 1
ATOM 721 N N . VAL A 1 92 ? -8.977 2.334 -4.572 1.00 96.12 92 VAL A N 1
ATOM 722 C CA . VAL A 1 92 ? -8.216 1.212 -5.141 1.00 96.12 92 VAL A CA 1
ATOM 723 C C . VAL A 1 92 ? -8.873 0.736 -6.432 1.00 96.12 92 VAL A C 1
ATOM 725 O O . VAL A 1 92 ? -8.222 0.716 -7.473 1.00 96.12 92 VAL A O 1
ATOM 728 N N . GLU A 1 93 ? -10.175 0.453 -6.395 1.00 91.50 93 GLU A N 1
ATOM 729 C CA . GLU A 1 93 ? -10.924 0.000 -7.573 1.00 91.50 93 GLU A CA 1
ATOM 730 C C . GLU A 1 93 ? -10.980 1.070 -8.669 1.00 91.50 93 GLU A C 1
ATOM 732 O O . GLU A 1 93 ? -10.893 0.752 -9.853 1.00 91.50 93 GLU A O 1
ATOM 737 N N . LYS A 1 94 ? -11.066 2.354 -8.297 1.00 93.06 94 LYS A N 1
ATOM 738 C CA . LYS A 1 94 ? -11.096 3.453 -9.277 1.00 93.06 94 LYS A CA 1
ATOM 739 C C . LYS A 1 94 ? -9.780 3.635 -10.028 1.00 93.06 94 LYS A C 1
ATOM 741 O O . LYS A 1 94 ? -9.811 4.070 -11.175 1.00 93.06 94 LYS A O 1
ATOM 746 N N . ILE A 1 95 ? -8.649 3.360 -9.380 1.00 92.06 95 ILE A N 1
ATOM 747 C CA . ILE A 1 95 ? -7.315 3.582 -9.954 1.00 92.06 95 ILE A CA 1
ATOM 748 C C . ILE A 1 95 ? -6.787 2.317 -10.635 1.00 92.06 95 ILE A C 1
ATOM 750 O O . ILE A 1 95 ? -6.232 2.400 -11.726 1.00 92.06 95 ILE A O 1
ATOM 754 N N . PHE A 1 96 ? -6.968 1.154 -10.009 1.00 90.69 96 PHE A N 1
ATOM 755 C CA . PHE A 1 96 ? -6.354 -0.106 -10.435 1.00 90.69 96 PHE A CA 1
ATOM 756 C C . PHE A 1 96 ? -7.350 -1.123 -11.007 1.00 90.69 96 PHE A C 1
ATOM 758 O O . PHE A 1 96 ? -6.930 -2.130 -11.576 1.00 90.69 96 PHE A O 1
ATOM 765 N N . GLY A 1 97 ? -8.654 -0.869 -10.883 1.00 88.56 97 GLY A N 1
ATOM 766 C CA . GLY A 1 97 ? -9.704 -1.810 -11.259 1.00 88.56 97 GLY A CA 1
ATOM 767 C C . GLY A 1 97 ? -10.032 -2.825 -10.163 1.00 88.56 97 GLY A C 1
ATOM 768 O O . GLY A 1 97 ? -9.459 -2.830 -9.072 1.00 88.56 97 GLY A O 1
ATOM 769 N N . GLU A 1 98 ? -10.999 -3.688 -10.457 1.00 79.56 98 GLU A N 1
ATOM 770 C CA . GLU A 1 98 ? -11.421 -4.751 -9.547 1.00 79.56 98 GLU A CA 1
ATOM 771 C C . GLU A 1 98 ? -10.448 -5.941 -9.573 1.00 79.56 98 GLU A C 1
ATOM 773 O O . GLU A 1 98 ? -9.819 -6.215 -10.603 1.00 79.56 98 GLU A O 1
ATOM 778 N N . PRO A 1 99 ? -10.331 -6.702 -8.468 1.00 75.88 99 PRO A N 1
ATOM 779 C CA . PRO A 1 99 ? -9.582 -7.949 -8.484 1.00 75.88 99 PRO A CA 1
ATOM 780 C C . PRO A 1 99 ? -10.140 -8.883 -9.560 1.00 75.88 99 PRO A C 1
ATOM 782 O O . PRO A 1 99 ? -11.336 -9.176 -9.582 1.00 75.88 99 PRO A O 1
ATOM 785 N N . ALA A 1 100 ? -9.263 -9.407 -10.420 1.00 66.44 100 ALA A N 1
ATOM 786 C CA . ALA A 1 100 ? -9.657 -10.415 -11.393 1.00 66.44 100 ALA A CA 1
ATOM 787 C C . ALA A 1 100 ? -10.334 -11.589 -10.666 1.00 66.44 100 ALA A C 1
ATOM 789 O O . ALA A 1 100 ? -9.759 -12.194 -9.750 1.00 66.44 100 ALA A O 1
ATOM 790 N N . VAL A 1 101 ? -11.567 -11.909 -11.068 1.00 55.22 101 VAL A N 1
ATOM 791 C CA . VAL A 1 101 ? -12.270 -13.093 -10.574 1.00 55.22 101 VAL A CA 1
ATOM 792 C C . VAL A 1 101 ? -11.429 -14.295 -10.978 1.00 55.22 101 VAL A C 1
ATOM 794 O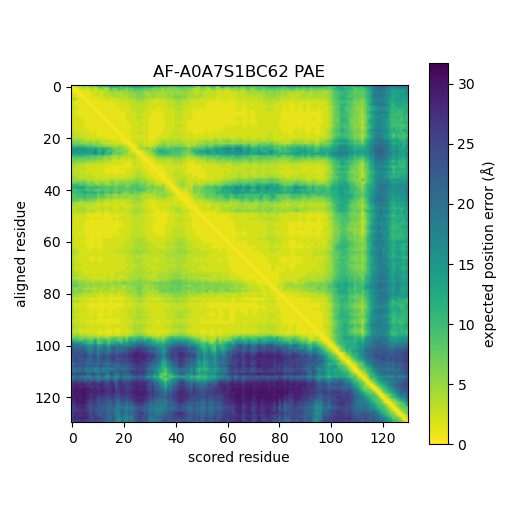 O . VAL A 1 101 ? -11.223 -14.534 -12.166 1.00 55.22 101 VAL A O 1
ATOM 797 N N . ALA A 1 102 ? -10.908 -15.034 -9.997 1.00 48.72 102 ALA A N 1
ATOM 798 C CA . ALA A 1 102 ? -10.174 -16.265 -10.256 1.00 48.72 102 ALA A CA 1
ATOM 799 C C . ALA A 1 102 ? -11.109 -17.233 -10.996 1.00 48.72 102 ALA A C 1
ATOM 801 O O . ALA A 1 102 ? -11.982 -17.853 -10.389 1.00 48.72 102 ALA A O 1
ATOM 802 N N . ILE A 1 103 ? -10.946 -17.323 -12.317 1.00 44.59 103 ILE A N 1
ATOM 803 C CA . ILE A 1 103 ? -11.757 -18.181 -13.193 1.00 44.59 103 ILE A CA 1
ATOM 804 C C . ILE A 1 103 ? -11.493 -19.669 -12.927 1.00 44.59 103 ILE A C 1
ATOM 806 O O . ILE A 1 103 ? -12.252 -20.521 -13.378 1.00 44.59 103 ILE A O 1
ATOM 810 N N . ASP A 1 104 ? -10.468 -19.986 -12.135 1.00 42.72 104 ASP A N 1
ATOM 811 C CA . ASP A 1 104 ? -10.214 -21.318 -11.618 1.00 42.72 104 ASP A CA 1
ATOM 812 C C . ASP A 1 104 ? -9.447 -21.255 -10.283 1.00 42.72 104 ASP A C 1
ATOM 814 O O . ASP A 1 104 ? -8.432 -20.570 -10.154 1.00 42.72 104 ASP A O 1
ATOM 818 N N . LYS A 1 105 ? -9.920 -21.995 -9.272 1.00 41.06 105 LYS A N 1
ATOM 819 C CA . LYS A 1 105 ? -9.295 -22.086 -7.939 1.00 41.06 105 LYS A CA 1
ATOM 820 C C . LYS A 1 105 ? -7.974 -22.860 -7.954 1.00 41.06 105 LYS A C 1
ATOM 822 O O . LYS A 1 105 ? -7.255 -22.825 -6.957 1.00 41.06 105 LYS A O 1
ATOM 827 N N . THR A 1 106 ? -7.658 -23.561 -9.044 1.00 40.88 106 THR A N 1
ATOM 828 C CA . THR A 1 106 ? -6.402 -24.311 -9.193 1.00 40.88 106 THR A CA 1
ATOM 829 C C . THR A 1 106 ? -5.312 -23.583 -9.966 1.00 40.88 106 THR A C 1
ATOM 831 O O . THR A 1 106 ? -4.195 -24.090 -10.068 1.00 40.88 106 THR A O 1
ATOM 834 N N . ALA A 1 107 ? -5.579 -22.368 -10.433 1.00 43.75 107 ALA A N 1
ATOM 835 C CA . ALA A 1 107 ? -4.670 -21.655 -11.302 1.00 43.75 107 ALA A CA 1
ATOM 836 C C . ALA A 1 107 ? -4.291 -20.303 -10.676 1.00 43.75 107 ALA A C 1
ATOM 838 O O . ALA A 1 107 ? -5.096 -19.377 -10.624 1.00 43.75 107 ALA A O 1
ATOM 839 N N . HIS A 1 108 ? -3.027 -20.150 -10.262 1.00 44.50 108 HIS A N 1
ATOM 840 C CA . HIS A 1 108 ? -2.371 -18.833 -10.244 1.00 44.50 108 HIS A CA 1
ATOM 841 C C . HIS A 1 108 ? -2.192 -18.373 -11.704 1.00 44.50 108 HIS A C 1
ATOM 843 O O . HIS A 1 108 ? -1.078 -18.206 -12.189 1.00 44.50 108 HIS A O 1
ATOM 849 N N . VAL A 1 109 ? -3.291 -18.283 -12.453 1.00 44.94 109 VAL A N 1
ATOM 850 C CA . VAL A 1 109 ? -3.300 -17.783 -13.822 1.00 44.94 109 VAL A CA 1
ATOM 851 C C . VAL A 1 109 ? -3.433 -16.283 -13.692 1.00 44.94 109 VAL A C 1
ATOM 853 O O . VAL A 1 109 ? -4.520 -15.715 -13.723 1.00 44.94 109 VAL A O 1
ATOM 856 N N . TYR A 1 110 ? -2.281 -15.651 -13.499 1.00 51.16 110 TYR A N 1
ATOM 857 C CA . TYR A 1 110 ? -2.063 -14.342 -14.082 1.00 51.16 110 TYR A CA 1
ATOM 858 C C . TYR A 1 110 ? -2.314 -14.525 -15.585 1.00 51.16 110 TYR A C 1
ATOM 860 O O . TYR A 1 110 ? -1.682 -15.418 -16.166 1.00 51.16 110 TYR A O 1
ATOM 868 N N . PRO A 1 111 ? -3.274 -13.818 -16.212 1.00 52.53 111 PRO A N 1
ATOM 869 C CA . PRO A 1 111 ? -3.407 -13.854 -17.663 1.00 52.53 111 PRO A CA 1
ATOM 870 C C . PRO A 1 111 ? -2.031 -13.505 -18.228 1.00 52.53 111 PRO A C 1
ATOM 872 O O . PRO A 1 111 ? -1.480 -12.446 -17.941 1.00 52.53 111 PRO A O 1
ATOM 875 N N . GLY A 1 112 ? -1.418 -14.515 -18.847 1.00 50.69 112 GLY A N 1
ATOM 876 C CA . GLY A 1 112 ? 0.027 -14.630 -18.925 1.00 50.69 112 GLY A CA 1
ATOM 877 C C . GLY A 1 112 ? 0.678 -13.443 -19.614 1.00 50.69 112 GLY A C 1
ATOM 878 O O . GLY A 1 112 ? 0.123 -12.847 -20.530 1.00 50.69 112 GLY A O 1
ATOM 879 N N . CYS A 1 113 ? 1.911 -13.176 -19.212 1.00 59.59 113 CYS A N 1
ATOM 880 C CA . CYS A 1 113 ? 2.798 -12.145 -19.747 1.00 59.59 113 CYS A CA 1
ATOM 881 C C . CYS A 1 113 ? 3.282 -12.418 -21.172 1.00 59.59 113 CYS A C 1
ATOM 883 O O . CYS A 1 113 ? 4.399 -12.061 -21.542 1.00 59.59 113 CYS A O 1
ATOM 885 N N . PHE A 1 114 ? 2.466 -13.101 -21.967 1.00 48.25 114 PHE A N 1
ATOM 886 C CA . PHE A 1 114 ? 2.773 -13.430 -23.337 1.00 48.25 114 PHE A CA 1
ATOM 887 C C . PHE A 1 114 ? 2.578 -12.192 -24.201 1.00 48.25 114 PHE A C 1
ATOM 889 O O . PHE A 1 114 ? 1.481 -11.655 -24.337 1.00 48.25 114 PHE A O 1
ATOM 896 N N . SER A 1 115 ? 3.685 -11.751 -24.790 1.00 44.12 115 SER A N 1
ATOM 897 C CA . SER A 1 115 ? 3.713 -10.787 -25.876 1.00 44.12 115 SER A CA 1
ATOM 898 C C . SER A 1 115 ? 3.030 -11.394 -27.103 1.00 44.12 115 SER A C 1
ATOM 900 O O . SER A 1 115 ? 3.689 -11.966 -27.972 1.00 44.12 115 SER A O 1
ATOM 902 N N . GLU A 1 116 ? 1.711 -11.294 -27.193 1.00 32.88 116 GLU A N 1
ATOM 903 C CA . GLU A 1 116 ? 1.054 -11.390 -28.486 1.00 32.88 116 GLU A CA 1
ATOM 904 C C . GLU A 1 116 ? 0.911 -9.978 -29.041 1.00 32.88 116 GLU A C 1
ATOM 906 O O . GLU A 1 116 ? 0.312 -9.096 -28.427 1.00 32.88 116 GLU A O 1
ATOM 911 N N . HIS A 1 117 ? 1.511 -9.762 -30.211 1.00 33.00 117 HIS A N 1
ATOM 912 C CA . HIS A 1 117 ? 1.225 -8.638 -31.090 1.00 33.00 117 HIS A CA 1
ATOM 913 C C . HIS A 1 117 ? -0.249 -8.696 -31.519 1.00 33.00 117 HIS A C 1
ATOM 915 O O . HIS A 1 117 ? -0.567 -9.065 -32.646 1.00 33.00 117 HIS A O 1
ATOM 921 N N . HIS A 1 118 ? -1.150 -8.342 -30.611 1.00 29.23 118 HIS A N 1
ATOM 922 C CA . HIS A 1 118 ? -2.547 -8.093 -30.895 1.00 29.23 118 HIS A CA 1
ATOM 923 C C . HIS A 1 118 ? -2.858 -6.662 -30.477 1.00 29.23 118 HIS A C 1
ATOM 925 O O . HIS A 1 118 ? -2.806 -6.284 -29.308 1.00 29.23 118 HIS A O 1
ATOM 931 N N . GLU A 1 119 ? -3.115 -5.848 -31.495 1.00 35.44 119 GLU A N 1
ATOM 932 C CA . GLU A 1 119 ? -3.663 -4.512 -31.365 1.00 35.44 119 GLU A CA 1
ATOM 933 C C . GLU A 1 119 ? -4.842 -4.526 -30.382 1.00 35.44 119 GLU A C 1
ATOM 935 O O . GLU A 1 119 ? -5.829 -5.232 -30.581 1.00 35.44 119 GLU A O 1
ATOM 940 N N . GLY A 1 120 ? -4.737 -3.712 -29.330 1.00 35.91 120 GLY A N 1
ATOM 941 C CA . GLY A 1 120 ? -5.907 -3.213 -28.620 1.00 35.91 120 GLY A CA 1
ATOM 942 C C . GLY A 1 120 ? -6.441 -4.047 -27.458 1.00 35.91 120 GLY A C 1
ATOM 943 O O . GLY A 1 120 ? -7.639 -4.269 -27.414 1.00 35.91 120 GLY A O 1
ATOM 944 N N . VAL A 1 121 ? -5.617 -4.379 -26.460 1.00 36.59 121 VAL A N 1
ATOM 945 C CA . VAL A 1 121 ? -6.043 -4.335 -25.043 1.00 36.59 121 VAL A CA 1
ATOM 946 C C . VAL A 1 121 ? -4.829 -3.947 -24.197 1.00 36.59 121 VAL A C 1
ATOM 948 O O . VAL A 1 121 ? -4.206 -4.768 -23.530 1.00 36.59 121 VAL A O 1
ATOM 951 N N . GLY A 1 122 ? -4.434 -2.675 -24.270 1.00 30.38 122 GLY A N 1
ATOM 952 C CA . GLY A 1 122 ? -3.516 -2.127 -23.280 1.00 30.38 122 GLY A CA 1
ATOM 953 C C . GLY A 1 122 ? -4.178 -2.256 -21.916 1.00 30.38 122 GLY A C 1
ATOM 954 O O . GLY A 1 122 ? -5.306 -1.787 -21.748 1.00 30.38 122 GLY A O 1
ATOM 955 N N . GLY A 1 123 ? -3.499 -2.897 -20.960 1.00 36.34 123 GLY A N 1
ATOM 956 C CA . GLY A 1 123 ? -3.822 -2.712 -19.550 1.00 36.34 123 GLY A CA 1
ATOM 957 C C . GLY A 1 123 ? -3.956 -1.213 -19.342 1.00 36.34 123 GLY A C 1
ATOM 958 O O . GLY A 1 123 ? -3.030 -0.465 -19.661 1.00 36.34 123 GLY A O 1
ATOM 959 N N . LEU A 1 124 ? -5.160 -0.780 -18.982 1.00 39.16 124 LEU A N 1
ATOM 960 C CA . LEU A 1 124 ? -5.551 0.617 -19.001 1.00 39.16 124 LEU A CA 1
ATOM 961 C C . LEU A 1 124 ? -4.816 1.337 -17.857 1.00 39.16 124 LEU A C 1
ATOM 963 O O . LEU A 1 124 ? -5.418 1.687 -16.850 1.00 39.16 124 LEU A O 1
ATOM 967 N N . ARG A 1 125 ? -3.507 1.594 -18.006 1.00 43.19 125 ARG A N 1
ATOM 968 C CA . ARG A 1 125 ? -2.926 2.826 -17.477 1.00 43.19 125 ARG A CA 1
ATOM 969 C C . ARG A 1 125 ? -3.723 3.904 -18.191 1.00 43.19 125 ARG A C 1
ATOM 971 O O . ARG A 1 125 ? -3.540 4.120 -19.387 1.00 43.19 125 ARG A O 1
ATOM 978 N N . ILE A 1 126 ? -4.709 4.460 -17.492 1.00 40.91 126 ILE A N 1
ATOM 979 C CA . ILE A 1 126 ? -5.452 5.626 -17.944 1.00 40.91 126 ILE A CA 1
ATOM 980 C C . ILE A 1 126 ? -4.419 6.657 -18.401 1.00 40.91 126 ILE A C 1
ATOM 982 O O . ILE A 1 126 ? -3.686 7.241 -17.606 1.00 40.91 126 ILE A O 1
ATOM 986 N N . ASN A 1 127 ? -4.288 6.794 -19.720 1.00 34.38 127 ASN A N 1
ATOM 987 C CA . ASN A 1 127 ? -3.571 7.900 -20.318 1.00 34.38 127 ASN A CA 1
ATOM 988 C C . ASN A 1 127 ? -4.238 9.165 -19.770 1.00 34.38 127 ASN A C 1
ATOM 990 O O . ASN A 1 127 ? -5.454 9.313 -19.898 1.00 34.38 127 ASN A O 1
ATOM 994 N N . SER A 1 128 ? -3.427 10.026 -19.151 1.00 40.28 128 SER A N 1
ATOM 995 C CA . SER A 1 128 ? -3.805 11.103 -18.222 1.00 40.28 128 SER A CA 1
ATOM 996 C C . SER A 1 128 ? -3.927 10.627 -16.767 1.00 40.28 128 SER A C 1
ATOM 998 O O . SER A 1 128 ? -5.021 10.474 -16.222 1.00 40.28 128 SER A O 1
ATOM 1000 N N . LYS A 1 129 ? -2.774 10.430 -16.111 1.00 49.09 129 LYS A N 1
ATOM 1001 C CA . LYS A 1 129 ? -2.682 10.491 -14.647 1.00 49.09 129 LYS A CA 1
ATOM 1002 C C . LYS A 1 129 ? -2.904 11.957 -14.226 1.00 49.09 129 LYS A C 1
ATOM 1004 O O . LYS A 1 129 ? -1.940 12.677 -14.020 1.00 49.09 129 LYS A O 1
ATOM 1009 N N . TYR A 1 130 ? -4.184 12.333 -14.124 1.00 47.84 130 TYR A N 1
ATOM 1010 C CA . TYR A 1 130 ? -4.732 13.648 -13.734 1.00 47.84 130 TYR A CA 1
ATOM 1011 C C . TYR A 1 130 ? -4.424 14.838 -14.654 1.00 47.84 130 TYR A C 1
ATOM 1013 O O . TYR A 1 130 ? -3.336 14.904 -15.258 1.00 47.84 130 TYR A O 1
#